Protein AF-A0A1B8DJF8-F1 (afdb_monomer_lite)

Foldseek 3Di:
DDPPPVPPPDCDLVNADPQLVVLLVQVLVLCLDVVVHFDWDDDPQQKTKGPHPCVCVSNVSNCVSVVNPDPPDDIDIDRPDLDDGDDDDPDDDDDDDDHDNDPPDDSPPPPPDD

Sequence (114 aa):
MSVTTSDKVHLQQRQLGEQAQRSLKAIQDWLSTEAPPVMFTPHAEDFHLCVDPQMYKTIKPLLEELDLVTNKGVSVVRIPGPKSAPFYSDKGPAYIIPIRVDEGTKPASILVRK

Structure (mmCIF, N/CA/C/O backbone):
data_AF-A0A1B8DJF8-F1
#
_entry.id   AF-A0A1B8DJF8-F1
#
loop_
_atom_site.group_PDB
_atom_site.id
_atom_site.type_symbol
_atom_site.label_atom_id
_atom_site.label_alt_id
_atom_site.label_comp_id
_atom_site.label_asym_id
_atom_site.label_entity_id
_atom_site.label_seq_id
_atom_site.pdbx_PDB_ins_code
_atom_site.Cartn_x
_atom_site.Cartn_y
_atom_site.Cartn_z
_atom_site.occupancy
_atom_site.B_iso_or_equiv
_atom_site.auth_seq_id
_atom_site.auth_comp_id
_atom_site.auth_asym_id
_atom_site.auth_atom_id
_atom_site.pdbx_PDB_model_num
ATOM 1 N N . MET A 1 1 ? -41.930 0.135 -5.297 1.00 32.31 1 MET A N 1
ATOM 2 C CA . MET A 1 1 ? -40.901 -0.739 -4.700 1.00 32.31 1 MET A CA 1
ATOM 3 C C . MET A 1 1 ? -39.597 0.035 -4.712 1.00 32.31 1 MET A C 1
ATOM 5 O O . MET A 1 1 ? -39.046 0.244 -5.784 1.00 32.31 1 MET A O 1
ATOM 9 N N . SER A 1 2 ? -39.193 0.579 -3.565 1.00 34.00 2 SER A N 1
ATOM 10 C CA . SER A 1 2 ? -37.972 1.379 -3.454 1.00 34.00 2 SER A CA 1
ATOM 11 C C . SER A 1 2 ? -36.776 0.441 -3.393 1.00 34.00 2 SER A C 1
ATOM 13 O O . SER A 1 2 ? -36.659 -0.354 -2.464 1.00 34.00 2 SER A O 1
ATOM 15 N N . VAL A 1 3 ? -35.922 0.508 -4.410 1.00 40.84 3 VAL A N 1
ATOM 16 C CA . VAL A 1 3 ? -34.611 -0.136 -4.394 1.00 40.84 3 VAL A CA 1
ATOM 17 C C . VAL A 1 3 ? -33.789 0.613 -3.355 1.00 40.84 3 VAL A C 1
ATOM 19 O O . VAL A 1 3 ? -33.396 1.754 -3.579 1.00 40.84 3 VAL A O 1
ATOM 22 N N . THR A 1 4 ? -33.564 0.002 -2.196 1.00 38.31 4 THR A N 1
ATOM 23 C CA . THR A 1 4 ? -32.523 0.442 -1.271 1.00 38.31 4 THR A CA 1
ATOM 24 C C . THR A 1 4 ? -31.183 0.126 -1.922 1.00 38.31 4 THR A C 1
ATOM 26 O O . THR A 1 4 ? -30.594 -0.936 -1.727 1.00 38.31 4 THR A O 1
ATOM 29 N N . THR A 1 5 ? -30.702 1.049 -2.753 1.00 41.38 5 THR A N 1
ATOM 30 C CA . THR A 1 5 ? -29.280 1.134 -3.058 1.00 41.38 5 THR A CA 1
ATOM 31 C C . THR A 1 5 ? -28.593 1.360 -1.722 1.00 41.38 5 THR A C 1
ATOM 33 O O . THR A 1 5 ? -28.720 2.427 -1.132 1.00 41.38 5 THR A O 1
ATOM 36 N N . SER A 1 6 ? -27.945 0.326 -1.186 1.00 39.50 6 SER A N 1
ATOM 37 C CA . SER A 1 6 ? -26.958 0.511 -0.131 1.00 39.50 6 SER A CA 1
ATOM 38 C C . SER A 1 6 ? -25.944 1.495 -0.700 1.00 39.50 6 SER A C 1
ATOM 40 O O . SER A 1 6 ? -25.160 1.133 -1.580 1.00 39.50 6 SER A O 1
ATOM 42 N N . ASP A 1 7 ? -26.063 2.758 -0.291 1.00 41.16 7 ASP A N 1
ATOM 43 C CA . ASP A 1 7 ? -25.089 3.799 -0.561 1.00 41.16 7 ASP A CA 1
ATOM 44 C C . ASP A 1 7 ? -23.764 3.246 -0.054 1.00 41.16 7 ASP A C 1
ATOM 46 O O . ASP A 1 7 ? -23.513 3.189 1.149 1.00 41.16 7 ASP A O 1
ATOM 50 N N . LYS A 1 8 ? -22.955 2.708 -0.971 1.00 44.75 8 LYS A N 1
ATOM 51 C CA . LYS A 1 8 ? -21.609 2.235 -0.674 1.00 44.75 8 LYS A CA 1
ATOM 52 C C . LYS A 1 8 ? -20.849 3.473 -0.231 1.00 44.75 8 LYS A C 1
ATOM 54 O O . LYS A 1 8 ? -20.405 4.257 -1.066 1.00 44.75 8 LYS A O 1
ATOM 59 N N . VAL A 1 9 ? -20.794 3.688 1.081 1.00 54.81 9 VAL A N 1
ATOM 60 C CA . VAL A 1 9 ? -20.135 4.837 1.693 1.00 54.81 9 VAL A CA 1
ATOM 61 C C . VAL A 1 9 ? -18.656 4.729 1.352 1.00 54.81 9 VAL A C 1
ATOM 63 O O . VAL A 1 9 ? -17.896 4.000 1.983 1.00 54.81 9 VAL A O 1
ATOM 66 N N . HIS A 1 10 ? -18.252 5.417 0.290 1.00 57.81 10 HIS A N 1
ATOM 67 C CA . HIS A 1 10 ? -16.852 5.646 0.004 1.00 57.81 10 HIS A CA 1
ATOM 68 C C . HIS A 1 10 ? -16.317 6.539 1.119 1.00 57.81 10 HIS A C 1
ATOM 70 O O . HIS A 1 10 ? -16.681 7.714 1.189 1.00 57.81 10 HIS A O 1
ATOM 76 N N . LEU A 1 11 ? -15.469 5.988 1.989 1.00 60.31 11 LEU A N 1
ATOM 77 C CA . LEU A 1 11 ? -14.743 6.787 2.968 1.00 60.31 11 LEU A CA 1
ATOM 78 C C . LEU A 1 11 ? -13.836 7.752 2.206 1.00 60.31 11 LEU A C 1
ATOM 80 O O . LEU A 1 11 ? -12.843 7.354 1.595 1.00 60.31 11 LEU A O 1
ATOM 84 N N . GLN A 1 12 ? -14.209 9.030 2.189 1.00 64.75 12 GLN A N 1
ATOM 85 C CA . GLN A 1 12 ? -13.358 10.056 1.604 1.00 64.75 12 GLN A CA 1
ATOM 86 C C . GLN A 1 12 ? -12.191 10.313 2.553 1.00 64.75 12 GLN A C 1
ATOM 88 O O . GLN A 1 12 ? -12.384 10.380 3.761 1.00 64.75 12 GLN A O 1
ATOM 93 N N . GLN A 1 13 ? -10.989 10.553 2.025 1.00 60.69 13 GLN A N 1
ATOM 94 C CA . GLN A 1 13 ? -9.801 10.819 2.851 1.00 60.69 13 GLN A CA 1
ATOM 95 C C . GLN A 1 13 ? -10.015 11.946 3.885 1.00 60.69 13 GLN A C 1
ATOM 97 O O . GLN A 1 13 ? -9.464 11.897 4.977 1.00 60.69 13 GLN A O 1
ATOM 102 N N . ARG A 1 14 ? -10.863 12.937 3.573 1.00 61.94 14 ARG A N 1
ATOM 103 C CA . ARG A 1 14 ? -11.224 14.050 4.473 1.00 61.94 14 ARG A CA 1
ATOM 104 C C . ARG A 1 14 ? -12.120 13.652 5.650 1.00 61.94 14 ARG A C 1
ATOM 106 O O . ARG A 1 14 ? -12.241 14.419 6.594 1.00 61.94 14 ARG A O 1
ATOM 113 N N . GLN A 1 15 ? -12.774 12.500 5.564 1.00 72.25 15 GLN A N 1
ATOM 114 C CA . GLN A 1 15 ? -13.632 11.939 6.609 1.00 72.25 15 GLN A CA 1
ATOM 115 C C . GLN A 1 15 ? -12.853 10.999 7.539 1.00 72.25 15 GLN A C 1
ATOM 117 O O . GLN A 1 15 ? -13.413 10.501 8.509 1.00 72.25 15 GLN A O 1
ATOM 122 N N . LEU A 1 16 ? -11.573 10.747 7.243 1.00 78.19 16 LEU A N 1
ATOM 123 C CA . LEU A 1 16 ? -10.694 9.949 8.085 1.00 78.19 16 LEU A CA 1
ATOM 124 C C . LEU A 1 16 ? -10.211 10.769 9.282 1.00 78.19 16 LEU A C 1
ATOM 126 O O . LEU A 1 16 ? -9.897 11.953 9.130 1.00 78.19 16 LEU A O 1
ATOM 130 N N . GLY A 1 17 ? -10.098 10.121 10.444 1.00 83.00 17 GLY A N 1
ATOM 131 C CA . GLY A 1 17 ? -9.475 10.708 11.629 1.00 83.00 17 GLY A CA 1
ATOM 132 C C . GLY A 1 17 ? -8.018 11.107 11.377 1.00 83.00 17 GLY A C 1
ATOM 133 O O . GLY A 1 17 ? -7.368 10.606 10.456 1.00 83.00 17 GLY A O 1
ATOM 134 N N . GLU A 1 18 ? -7.482 12.009 12.205 1.00 87.06 18 GLU A N 1
ATOM 135 C CA . GLU A 1 18 ? -6.102 12.504 12.056 1.00 87.06 18 GLU A CA 1
ATOM 136 C C . GLU A 1 18 ? -5.072 11.371 12.006 1.00 87.06 18 GLU A C 1
ATOM 138 O O . GLU A 1 18 ? -4.100 11.444 11.255 1.00 87.06 18 GLU A O 1
ATOM 143 N N . GLN A 1 19 ? -5.296 10.307 12.779 1.00 86.38 19 GLN A N 1
ATOM 144 C CA . GLN A 1 19 ? -4.400 9.162 12.832 1.00 86.38 19 GLN A CA 1
ATOM 145 C C . GLN A 1 19 ? -4.373 8.401 11.499 1.00 86.38 19 GLN A C 1
ATOM 147 O O . GLN A 1 19 ? -3.293 8.182 10.952 1.00 86.38 19 GLN A O 1
ATOM 152 N N . ALA A 1 20 ? -5.535 8.102 10.909 1.00 86.44 20 ALA A N 1
ATOM 153 C CA . ALA A 1 20 ? -5.625 7.485 9.583 1.00 86.44 20 ALA A CA 1
ATOM 154 C C . ALA A 1 20 ? -4.972 8.354 8.499 1.00 86.44 20 ALA A C 1
ATOM 156 O O . ALA A 1 20 ? -4.276 7.839 7.622 1.00 86.44 20 ALA A O 1
ATOM 157 N N . GLN A 1 21 ? -5.146 9.678 8.564 1.00 86.31 21 GLN A N 1
ATOM 158 C CA . GLN A 1 21 ? -4.494 10.598 7.628 1.00 86.31 21 GLN A CA 1
ATOM 159 C C . GLN A 1 21 ? -2.964 10.575 7.769 1.00 86.31 21 GLN A C 1
ATOM 161 O O . GLN A 1 21 ? -2.258 10.552 6.758 1.00 86.31 21 GLN A O 1
ATOM 166 N N . ARG A 1 22 ? -2.441 10.529 9.002 1.00 89.50 22 ARG A N 1
ATOM 167 C CA . ARG A 1 22 ? -1.000 10.379 9.268 1.00 89.50 22 ARG A CA 1
ATOM 168 C C . ARG A 1 22 ? -0.469 9.044 8.753 1.00 89.50 22 ARG A C 1
ATOM 170 O O . ARG A 1 22 ? 0.578 9.028 8.112 1.00 89.50 22 ARG A O 1
ATOM 177 N N . SER A 1 23 ? -1.193 7.947 8.971 1.00 90.69 23 SER A N 1
ATOM 178 C CA . SER A 1 23 ? -0.814 6.627 8.458 1.00 90.69 23 SER A CA 1
ATOM 179 C C . SER A 1 23 ? -0.817 6.580 6.929 1.00 90.69 23 SER A C 1
ATOM 181 O O . SER A 1 23 ? 0.123 6.050 6.345 1.00 90.69 23 SER A O 1
ATOM 183 N N . LEU A 1 24 ? -1.806 7.191 6.265 1.00 88.50 24 LEU A N 1
ATOM 184 C CA . LEU A 1 24 ? -1.820 7.318 4.803 1.00 88.50 24 LEU A CA 1
ATOM 185 C C . LEU A 1 24 ? -0.603 8.080 4.279 1.00 88.50 24 LEU A C 1
ATOM 187 O O . LEU A 1 24 ? 0.017 7.637 3.315 1.00 88.50 24 LEU A O 1
ATOM 191 N N . LYS A 1 25 ? -0.242 9.193 4.926 1.00 87.62 25 LYS A N 1
ATOM 192 C CA . LYS A 1 25 ? 0.951 9.961 4.561 1.00 87.62 25 LYS A CA 1
ATOM 193 C C . LYS A 1 25 ? 2.230 9.139 4.741 1.00 87.62 25 LYS A C 1
ATOM 195 O O . LYS A 1 25 ? 3.047 9.105 3.835 1.00 87.62 25 LYS A O 1
ATOM 200 N N . ALA A 1 26 ? 2.366 8.414 5.851 1.00 90.31 26 ALA A N 1
ATOM 201 C CA . ALA A 1 26 ? 3.523 7.547 6.078 1.00 90.31 26 ALA A CA 1
ATOM 202 C C . ALA A 1 26 ? 3.649 6.437 5.016 1.00 90.31 26 ALA A C 1
ATOM 204 O O . ALA A 1 26 ? 4.754 6.129 4.575 1.00 90.31 26 ALA A O 1
ATOM 205 N N . ILE A 1 27 ? 2.526 5.857 4.573 1.00 91.25 27 ILE A N 1
ATOM 206 C CA . ILE A 1 27 ? 2.519 4.879 3.476 1.00 91.25 27 ILE A CA 1
ATOM 207 C C . ILE A 1 27 ? 2.926 5.549 2.158 1.00 91.25 27 ILE A C 1
ATOM 209 O O . ILE A 1 27 ? 3.707 4.970 1.410 1.00 91.25 27 ILE A O 1
ATOM 213 N N . GLN A 1 28 ? 2.426 6.755 1.875 1.00 89.00 28 GLN A N 1
ATOM 214 C CA . GLN A 1 28 ? 2.807 7.519 0.687 1.00 89.00 28 GLN A CA 1
ATOM 215 C C . GLN A 1 28 ? 4.313 7.820 0.672 1.00 89.00 28 GLN A C 1
ATOM 217 O O . GLN A 1 28 ? 4.978 7.484 -0.302 1.00 89.00 28 GLN A O 1
ATOM 222 N N . ASP A 1 29 ? 4.854 8.361 1.765 1.00 89.62 29 ASP A N 1
ATOM 223 C CA . ASP A 1 29 ? 6.277 8.688 1.904 1.00 89.62 29 ASP A CA 1
ATOM 224 C C . ASP A 1 29 ? 7.160 7.434 1.736 1.00 89.62 29 ASP A C 1
ATOM 226 O O . ASP A 1 29 ? 8.189 7.463 1.059 1.00 89.62 29 ASP A O 1
ATOM 230 N N . TRP A 1 30 ? 6.730 6.299 2.299 1.00 90.88 30 TRP A N 1
ATOM 231 C CA . TRP A 1 30 ? 7.404 5.014 2.108 1.00 90.88 30 TRP A CA 1
ATOM 232 C C . TRP A 1 30 ? 7.393 4.573 0.639 1.00 90.88 30 TRP A C 1
ATOM 234 O O . TRP A 1 30 ? 8.445 4.243 0.099 1.00 90.88 30 TRP A O 1
ATOM 244 N N . LEU A 1 31 ? 6.241 4.625 -0.037 1.00 88.81 31 LEU A N 1
ATOM 245 C CA . LEU A 1 31 ? 6.119 4.269 -1.457 1.00 88.81 31 LEU A CA 1
ATOM 246 C C . LEU A 1 31 ? 6.943 5.179 -2.385 1.00 88.81 31 LEU A C 1
ATOM 248 O O . LEU A 1 31 ? 7.335 4.731 -3.463 1.00 88.81 31 LEU A O 1
ATOM 252 N N . SER A 1 32 ? 7.215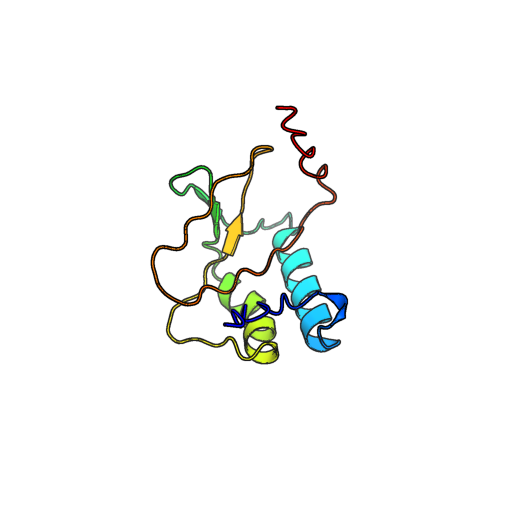 6.418 -1.966 1.00 86.00 32 SER A N 1
ATOM 253 C CA . SER A 1 32 ? 8.057 7.394 -2.674 1.00 86.00 32 SER A CA 1
ATOM 254 C C . SER A 1 32 ? 9.553 7.286 -2.341 1.00 86.00 32 SER A C 1
ATOM 256 O O . SER A 1 32 ? 10.344 8.074 -2.853 1.00 86.00 32 SER A O 1
ATOM 258 N N . THR A 1 33 ? 9.980 6.357 -1.477 1.00 84.50 33 THR A N 1
ATOM 259 C CA . THR A 1 33 ? 11.396 6.245 -1.087 1.00 84.50 33 THR A CA 1
ATOM 260 C C . THR A 1 33 ? 12.258 5.769 -2.261 1.00 84.50 33 THR A C 1
ATOM 262 O O . THR A 1 33 ? 11.975 4.738 -2.870 1.00 84.50 33 THR A O 1
ATOM 265 N N . GLU A 1 34 ? 13.339 6.496 -2.556 1.00 78.69 34 GLU A N 1
ATOM 266 C CA . GLU A 1 34 ? 14.239 6.195 -3.682 1.00 78.69 34 GLU A CA 1
ATOM 267 C C . GLU A 1 34 ? 15.432 5.297 -3.302 1.00 78.69 34 GLU A C 1
ATOM 269 O O . GLU A 1 34 ? 15.990 4.622 -4.167 1.00 78.69 34 GLU A O 1
ATOM 274 N N . ALA A 1 35 ? 15.834 5.258 -2.022 1.00 77.12 35 ALA A N 1
ATOM 275 C CA . ALA A 1 35 ? 17.027 4.532 -1.579 1.00 77.12 35 ALA A CA 1
ATOM 276 C C . ALA A 1 35 ? 16.915 3.981 -0.133 1.00 77.12 35 ALA A C 1
ATOM 278 O O . ALA A 1 35 ? 16.979 4.762 0.818 1.00 77.12 35 ALA A O 1
ATOM 279 N N . PRO A 1 36 ? 16.827 2.647 0.061 1.00 80.88 36 PRO A N 1
ATOM 280 C CA . PRO A 1 36 ? 16.537 1.650 -0.968 1.00 80.88 36 PRO A CA 1
ATOM 281 C C . PRO A 1 36 ? 15.094 1.812 -1.481 1.00 80.88 36 PRO A C 1
ATOM 283 O O . PRO A 1 36 ? 14.204 2.133 -0.692 1.00 80.88 36 PRO A O 1
ATOM 286 N N . PRO A 1 37 ? 14.844 1.593 -2.780 1.00 83.69 37 PRO A N 1
ATOM 287 C CA . PRO A 1 37 ? 13.495 1.669 -3.315 1.00 83.69 37 PRO A CA 1
ATOM 288 C C . PRO A 1 37 ? 12.631 0.534 -2.767 1.00 83.69 37 PRO A C 1
ATOM 290 O O . PRO A 1 37 ? 13.113 -0.581 -2.548 1.00 83.69 37 PRO A O 1
ATOM 293 N N . VAL A 1 38 ? 11.336 0.805 -2.606 1.00 87.75 38 VAL A N 1
ATOM 294 C CA . VAL A 1 38 ? 10.360 -0.227 -2.236 1.00 87.75 38 VAL A CA 1
ATOM 295 C C . VAL A 1 38 ? 10.355 -1.328 -3.291 1.00 87.75 38 VAL A C 1
ATOM 297 O O . VAL A 1 38 ? 10.268 -1.064 -4.494 1.00 87.75 38 VAL A O 1
ATOM 300 N N . MET A 1 39 ? 10.433 -2.576 -2.837 1.00 90.62 39 MET A N 1
ATOM 301 C CA . MET A 1 39 ? 10.535 -3.720 -3.737 1.00 90.62 39 MET A CA 1
ATOM 302 C C . MET A 1 39 ? 9.178 -4.123 -4.318 1.00 90.62 39 MET A C 1
ATOM 304 O O . MET A 1 39 ? 8.222 -4.431 -3.598 1.00 90.62 39 MET A O 1
ATOM 308 N N . PHE A 1 40 ? 9.126 -4.188 -5.646 1.00 90.00 40 PHE A N 1
ATOM 309 C CA . PHE A 1 40 ? 7.971 -4.634 -6.415 1.00 90.00 40 PHE A CA 1
ATOM 310 C C . PHE A 1 40 ? 8.377 -5.720 -7.411 1.00 90.00 40 PHE A C 1
ATOM 312 O O . PHE A 1 40 ? 9.453 -5.659 -8.001 1.00 90.00 40 PHE A O 1
ATOM 319 N N . THR A 1 41 ? 7.493 -6.690 -7.631 1.00 89.94 41 THR A N 1
ATOM 320 C CA . THR A 1 41 ? 7.655 -7.730 -8.656 1.00 89.94 41 THR A CA 1
ATOM 321 C C . THR A 1 41 ? 6.556 -7.608 -9.706 1.00 89.94 41 THR A C 1
ATOM 323 O O . THR A 1 41 ? 5.410 -7.325 -9.345 1.00 89.94 41 THR A O 1
ATOM 326 N N . PRO A 1 42 ? 6.866 -7.798 -10.999 1.00 86.19 42 PRO A N 1
ATOM 327 C CA . PRO A 1 42 ? 5.840 -7.860 -12.029 1.00 86.19 42 PRO A CA 1
ATOM 328 C C . PRO A 1 42 ? 4.840 -8.987 -11.750 1.00 86.19 42 PRO A C 1
ATOM 330 O O . PRO A 1 42 ? 5.234 -10.109 -11.434 1.00 86.19 42 PRO A O 1
ATOM 333 N N . HIS A 1 43 ? 3.555 -8.687 -11.893 1.00 80.44 43 HIS A N 1
ATOM 334 C CA . HIS A 1 43 ? 2.455 -9.641 -11.840 1.00 80.44 43 HIS A CA 1
ATOM 335 C C . HIS A 1 43 ? 1.699 -9.603 -13.179 1.00 80.44 43 HIS A C 1
ATOM 337 O O . HIS A 1 43 ? 1.812 -8.643 -13.943 1.00 80.44 43 HIS A O 1
ATOM 343 N N . ALA A 1 44 ? 0.941 -10.659 -13.490 1.00 67.31 44 ALA A N 1
ATOM 344 C CA . ALA A 1 44 ? 0.034 -10.669 -14.637 1.00 67.31 44 ALA A CA 1
ATOM 345 C C . ALA A 1 44 ? -0.899 -9.437 -14.629 1.00 67.31 44 ALA A C 1
ATOM 347 O O . ALA A 1 44 ? -1.267 -8.966 -13.553 1.00 67.31 44 ALA A O 1
ATOM 348 N N . GLU A 1 45 ? -1.282 -8.966 -15.823 1.00 63.94 45 GLU A N 1
ATOM 349 C CA . GLU A 1 45 ? -2.209 -7.838 -16.065 1.00 63.94 45 GLU A CA 1
ATOM 350 C C . GLU A 1 45 ? -1.654 -6.421 -15.807 1.00 63.94 45 GLU A C 1
ATOM 352 O O . GLU A 1 45 ? -2.383 -5.527 -15.392 1.00 63.94 45 GLU A O 1
ATOM 357 N N . ASP A 1 46 ? -0.370 -6.182 -16.098 1.00 72.31 46 ASP A N 1
ATOM 358 C CA . ASP A 1 46 ? 0.276 -4.856 -15.994 1.00 72.31 46 ASP A CA 1
ATOM 359 C C . ASP A 1 46 ? 0.325 -4.280 -14.563 1.00 72.31 46 ASP A C 1
ATOM 361 O O . ASP A 1 46 ? 0.532 -3.081 -14.365 1.00 72.31 46 ASP A O 1
ATOM 365 N N . PHE A 1 47 ? 0.175 -5.131 -13.548 1.00 79.69 47 PHE A N 1
ATOM 366 C CA . PHE A 1 47 ? 0.308 -4.771 -12.140 1.00 79.69 47 PHE A CA 1
ATOM 367 C C . PHE A 1 47 ? 1.671 -5.179 -11.591 1.00 79.69 47 PHE A C 1
ATOM 369 O O . PHE A 1 47 ? 2.226 -6.210 -11.963 1.00 79.69 47 PHE A O 1
ATOM 376 N N . HIS A 1 48 ? 2.199 -4.414 -10.638 1.00 86.38 48 HIS A N 1
ATOM 377 C CA . HIS A 1 48 ? 3.346 -4.834 -9.842 1.00 86.38 48 HIS A CA 1
ATOM 378 C C . HIS A 1 48 ? 2.927 -5.078 -8.390 1.00 86.38 48 HIS A C 1
ATOM 380 O O . HIS A 1 48 ? 2.333 -4.205 -7.755 1.00 86.38 48 HIS A O 1
ATOM 386 N N . LEU A 1 49 ? 3.264 -6.245 -7.843 1.00 89.56 49 LEU A N 1
ATOM 387 C CA . LEU A 1 49 ? 2.971 -6.615 -6.461 1.00 89.56 49 LEU A CA 1
ATOM 388 C C . LEU A 1 49 ? 4.127 -6.199 -5.548 1.00 89.56 49 LEU A C 1
ATOM 390 O O . LEU A 1 49 ? 5.288 -6.501 -5.834 1.00 89.56 49 LEU A O 1
ATOM 394 N N . CYS A 1 50 ? 3.817 -5.523 -4.443 1.00 91.00 50 CYS A N 1
ATOM 395 C CA . CYS A 1 50 ? 4.809 -5.216 -3.420 1.00 91.00 50 CYS A CA 1
ATOM 396 C C . CYS A 1 50 ? 5.258 -6.506 -2.722 1.00 91.00 50 CYS A C 1
ATOM 398 O O . CYS A 1 50 ? 4.433 -7.256 -2.202 1.00 91.00 50 CYS A O 1
ATOM 400 N N . VAL A 1 51 ? 6.568 -6.743 -2.701 1.00 93.44 51 VAL A N 1
ATOM 401 C CA . VAL A 1 51 ? 7.205 -7.882 -2.013 1.00 93.44 51 VAL A CA 1
ATOM 402 C C . VAL A 1 51 ? 8.141 -7.415 -0.900 1.00 93.44 51 VAL A C 1
ATOM 404 O O . VAL A 1 51 ? 8.954 -8.181 -0.387 1.00 93.44 51 VAL A O 1
ATOM 407 N N . ASP A 1 52 ? 8.053 -6.135 -0.547 1.00 92.38 52 ASP A N 1
ATOM 408 C CA . ASP A 1 52 ? 8.912 -5.525 0.449 1.00 92.38 52 ASP A CA 1
ATOM 409 C C . ASP A 1 52 ? 8.627 -6.103 1.851 1.00 92.38 52 ASP A C 1
ATOM 411 O O . ASP A 1 52 ? 7.475 -6.079 2.299 1.00 92.38 52 ASP A O 1
ATOM 415 N N . PRO A 1 53 ? 9.643 -6.590 2.589 1.00 91.19 53 PRO A N 1
ATOM 416 C CA . PRO A 1 53 ? 9.463 -7.132 3.934 1.00 91.19 53 PRO A CA 1
ATOM 417 C C . PRO A 1 53 ? 8.850 -6.138 4.929 1.00 91.19 53 PRO A C 1
ATOM 419 O O . PRO A 1 53 ? 8.238 -6.554 5.913 1.00 91.19 53 PRO A O 1
ATOM 422 N N . GLN A 1 54 ? 9.009 -4.828 4.703 1.00 91.12 54 GLN A N 1
ATOM 423 C CA . GLN A 1 54 ? 8.411 -3.797 5.549 1.00 91.12 54 GLN A CA 1
ATOM 424 C C . GLN A 1 54 ? 6.938 -3.528 5.213 1.00 91.12 54 GLN A C 1
ATOM 426 O O . GLN A 1 54 ? 6.267 -2.898 6.027 1.00 91.12 54 GLN A O 1
ATOM 431 N N . MET A 1 55 ? 6.401 -4.040 4.094 1.00 92.50 55 MET A N 1
ATOM 432 C CA . MET A 1 55 ? 5.048 -3.728 3.609 1.00 92.50 55 MET A CA 1
ATOM 433 C C . MET A 1 55 ? 3.994 -3.852 4.710 1.00 92.50 55 MET A C 1
ATOM 435 O O . MET A 1 55 ? 3.280 -2.892 4.995 1.00 92.50 55 MET A O 1
ATOM 439 N N . TYR A 1 56 ? 3.912 -5.015 5.364 1.00 90.94 56 TYR A N 1
ATOM 440 C CA . TYR A 1 56 ? 2.886 -5.242 6.380 1.00 90.94 56 TYR A CA 1
ATOM 441 C C . TYR A 1 56 ? 3.067 -4.325 7.596 1.00 90.94 56 TYR A C 1
ATOM 443 O O . TYR A 1 56 ? 2.097 -3.765 8.097 1.00 90.94 56 TYR A O 1
ATOM 451 N N . LYS A 1 57 ? 4.310 -4.117 8.044 1.00 91.69 57 LYS A N 1
ATOM 452 C CA . LYS A 1 57 ? 4.618 -3.224 9.168 1.00 91.69 57 LYS A CA 1
ATOM 453 C C . LYS A 1 57 ? 4.212 -1.779 8.866 1.00 91.69 57 LYS A C 1
ATOM 455 O O . LYS A 1 57 ? 3.703 -1.107 9.757 1.00 91.69 57 LYS A O 1
ATOM 460 N N . THR A 1 58 ? 4.409 -1.326 7.630 1.00 91.88 58 THR A N 1
ATOM 461 C CA . THR A 1 58 ? 4.078 0.037 7.202 1.00 91.88 58 THR A CA 1
ATOM 462 C C . THR A 1 58 ? 2.570 0.260 7.084 1.00 91.88 58 THR A C 1
ATOM 464 O O . THR A 1 58 ? 2.078 1.301 7.510 1.00 91.88 58 THR A O 1
ATOM 467 N N . ILE A 1 59 ? 1.812 -0.704 6.548 1.00 91.50 59 ILE A N 1
ATOM 468 C CA . ILE A 1 59 ? 0.362 -0.537 6.325 1.00 91.50 59 ILE A CA 1
ATOM 469 C C . ILE A 1 59 ? -0.494 -0.877 7.550 1.00 91.50 59 ILE A C 1
ATOM 471 O O . ILE A 1 59 ? -1.606 -0.367 7.676 1.00 91.50 59 ILE A O 1
ATOM 475 N N . LYS A 1 60 ? 0.006 -1.723 8.461 1.00 91.00 60 LYS A N 1
ATOM 476 C CA . LYS A 1 60 ? -0.738 -2.209 9.632 1.00 91.00 60 LYS A CA 1
ATOM 477 C C . LYS A 1 60 ? -1.392 -1.095 10.470 1.00 91.00 60 LYS A C 1
ATOM 479 O O . LYS A 1 60 ? -2.569 -1.261 10.775 1.00 91.00 60 LYS A O 1
ATOM 484 N N . PRO A 1 61 ? -0.729 0.037 10.784 1.00 90.81 61 PRO A N 1
ATOM 485 C CA . PRO A 1 61 ? -1.360 1.109 11.557 1.00 90.81 61 PRO A CA 1
ATOM 486 C C . PRO A 1 61 ? -2.625 1.676 10.901 1.00 90.81 61 PRO A C 1
ATOM 488 O O . PRO A 1 61 ? -3.587 1.994 11.591 1.00 90.81 61 PRO A O 1
ATOM 491 N N . LEU A 1 62 ? -2.652 1.769 9.564 1.00 89.69 62 LEU A N 1
ATOM 492 C CA . LEU A 1 62 ? -3.847 2.208 8.842 1.00 89.69 62 LEU A CA 1
ATOM 493 C C . LEU A 1 62 ? -4.960 1.158 8.918 1.00 89.69 62 LEU A C 1
ATOM 495 O O . LEU A 1 62 ? -6.126 1.509 9.045 1.00 89.69 62 LEU A O 1
ATOM 499 N N . LEU A 1 63 ? -4.611 -0.127 8.835 1.00 88.62 63 LEU A N 1
ATOM 500 C CA . LEU A 1 63 ? -5.589 -1.211 8.937 1.00 88.62 63 LEU A CA 1
ATOM 501 C C . LEU A 1 63 ? -6.228 -1.271 10.325 1.00 88.62 63 LEU A C 1
ATOM 503 O O . LEU A 1 63 ? -7.423 -1.513 10.415 1.00 88.62 63 LEU A O 1
ATOM 507 N N . GLU A 1 64 ? -5.449 -1.048 11.384 1.00 89.00 64 GLU A N 1
ATOM 508 C CA . GLU A 1 64 ? -5.949 -0.977 12.763 1.00 89.00 64 GLU A CA 1
ATOM 509 C C . GLU A 1 64 ? -6.920 0.192 12.942 1.00 89.00 64 GLU A C 1
ATOM 511 O O . GLU A 1 64 ? -8.018 0.001 13.454 1.00 89.00 64 GLU A O 1
ATOM 516 N N . GLU A 1 65 ? -6.559 1.377 12.448 1.00 86.50 65 GLU A N 1
ATOM 517 C CA . GLU A 1 65 ? -7.401 2.575 12.545 1.00 86.50 65 GLU A CA 1
ATOM 518 C C . GLU A 1 65 ? -8.717 2.453 11.760 1.00 86.50 65 GLU A C 1
ATOM 520 O O . GLU A 1 65 ? -9.742 2.996 12.163 1.00 86.50 65 GLU A O 1
ATOM 525 N N . LEU A 1 66 ? -8.702 1.742 10.630 1.00 84.06 66 LEU A N 1
ATOM 526 C CA . LEU A 1 66 ? -9.890 1.528 9.801 1.00 84.06 66 LEU A CA 1
ATOM 527 C C . LEU A 1 66 ? -10.711 0.295 10.212 1.00 84.06 66 LEU A C 1
ATOM 529 O O . LEU A 1 66 ? -11.695 -0.007 9.539 1.00 84.06 66 LEU A O 1
ATOM 533 N N . ASP A 1 67 ? -10.307 -0.424 11.263 1.00 84.50 67 ASP A N 1
ATOM 534 C CA . ASP A 1 67 ? -10.882 -1.718 11.662 1.00 84.50 67 ASP A CA 1
ATOM 535 C C . ASP A 1 67 ? -10.908 -2.742 10.500 1.00 84.50 67 ASP A C 1
ATOM 537 O O . ASP A 1 67 ? -11.847 -3.507 10.286 1.00 84.50 67 ASP A O 1
ATOM 541 N N . LEU A 1 68 ? -9.838 -2.729 9.695 1.00 81.94 68 LEU A N 1
ATOM 542 C CA . LEU A 1 68 ? -9.616 -3.588 8.526 1.00 81.94 68 LEU A CA 1
ATOM 543 C C . LEU A 1 68 ? -8.525 -4.637 8.768 1.00 81.94 68 LEU A C 1
ATOM 545 O O . LEU A 1 68 ? -8.012 -5.234 7.818 1.00 81.94 68 LEU A O 1
ATOM 549 N N . VAL A 1 69 ? -8.131 -4.877 10.019 1.00 78.12 69 VAL A N 1
ATOM 550 C CA . VAL A 1 69 ? -7.217 -5.978 10.343 1.00 78.12 69 VAL A CA 1
ATOM 551 C C . VAL A 1 69 ? -7.952 -7.289 10.086 1.00 78.12 69 VAL A C 1
ATOM 553 O O . VAL A 1 69 ? -8.792 -7.718 10.871 1.00 78.12 69 VAL A O 1
ATOM 556 N N . THR A 1 70 ? -7.661 -7.924 8.951 1.00 67.62 70 THR A N 1
ATOM 557 C CA . THR A 1 70 ? -8.347 -9.153 8.540 1.00 67.62 70 THR A CA 1
ATOM 558 C C . THR A 1 70 ? -7.421 -10.364 8.553 1.00 67.62 70 THR A C 1
ATOM 560 O O . THR A 1 70 ? -6.229 -10.271 8.267 1.00 67.62 70 THR A O 1
ATOM 563 N N . ASN A 1 71 ? -8.010 -11.544 8.754 1.00 64.88 71 ASN A N 1
ATOM 564 C CA . ASN A 1 71 ? -7.343 -12.831 8.529 1.00 64.88 71 ASN A CA 1
ATOM 565 C C . ASN A 1 71 ? -7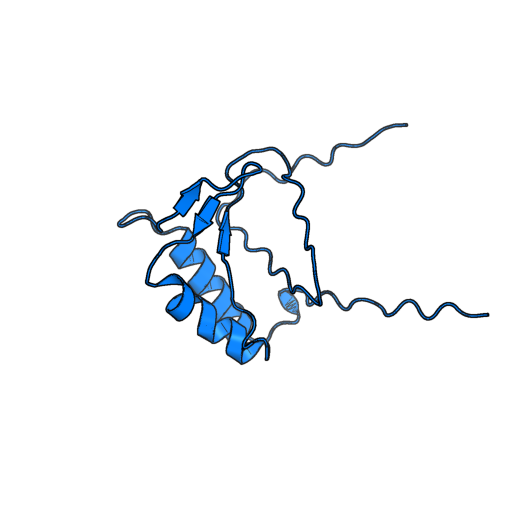.175 -13.173 7.031 1.00 64.88 71 ASN A C 1
ATOM 567 O O . ASN A 1 71 ? -6.683 -14.251 6.707 1.00 64.88 71 ASN A O 1
ATOM 571 N N . LYS A 1 72 ? -7.640 -12.316 6.106 1.00 65.69 72 LYS A N 1
ATOM 572 C CA . LYS A 1 72 ? -7.771 -12.625 4.669 1.00 65.69 72 LYS A CA 1
ATOM 573 C C . LYS A 1 72 ? -6.623 -12.110 3.797 1.00 65.69 72 LYS A C 1
ATOM 575 O O . LYS A 1 72 ? -6.688 -12.240 2.579 1.00 65.69 72 LYS A O 1
ATOM 580 N N . GLY A 1 73 ? -5.551 -11.623 4.415 1.00 78.00 73 GLY A N 1
ATOM 581 C CA . GLY A 1 73 ? -4.361 -11.150 3.714 1.00 78.00 73 GLY A CA 1
ATOM 582 C C . GLY A 1 73 ? -4.521 -9.733 3.170 1.00 78.00 73 GLY A C 1
ATOM 583 O O . GLY A 1 73 ? -5.627 -9.224 2.996 1.00 78.00 73 GLY A O 1
ATOM 584 N N . VAL A 1 74 ? -3.387 -9.074 2.951 1.00 86.31 74 VAL A N 1
ATOM 585 C CA . VAL A 1 74 ? -3.315 -7.698 2.455 1.00 86.31 74 VAL A CA 1
ATOM 586 C C . VAL A 1 74 ? -2.243 -7.633 1.381 1.00 86.31 74 VAL A C 1
ATOM 588 O O . VAL A 1 74 ? -1.191 -8.259 1.510 1.00 86.31 74 VAL A O 1
ATOM 591 N N . SER A 1 75 ? -2.509 -6.876 0.322 1.00 87.50 75 SER A N 1
ATOM 592 C CA . SER A 1 75 ? -1.590 -6.706 -0.799 1.00 87.50 75 SER A CA 1
ATOM 593 C C . SER A 1 75 ? -1.513 -5.240 -1.197 1.00 87.50 75 SER A C 1
ATOM 595 O O . SER A 1 75 ? -2.527 -4.546 -1.234 1.00 87.50 75 SER A O 1
ATOM 597 N N . VAL A 1 76 ? -0.304 -4.781 -1.513 1.00 89.12 76 VAL A N 1
ATOM 598 C CA . VAL A 1 76 ? -0.065 -3.464 -2.107 1.00 89.12 76 VAL A CA 1
ATOM 599 C C . VAL A 1 76 ? 0.284 -3.673 -3.572 1.00 89.12 76 VAL A C 1
ATOM 601 O O . VAL A 1 76 ? 1.208 -4.419 -3.898 1.00 89.12 76 VAL A O 1
ATOM 604 N N . VAL A 1 77 ? -0.466 -3.016 -4.451 1.00 87.62 77 VAL A N 1
ATOM 605 C CA . VAL A 1 77 ? -0.322 -3.141 -5.902 1.00 87.62 77 VAL A CA 1
ATOM 606 C C . VAL A 1 77 ? 0.023 -1.777 -6.488 1.00 87.62 77 VAL A C 1
ATOM 608 O O . VAL A 1 77 ? -0.623 -0.779 -6.174 1.00 87.62 77 VAL A O 1
ATOM 611 N N . ARG A 1 78 ? 1.040 -1.736 -7.351 1.00 85.81 78 ARG A N 1
ATOM 612 C CA . ARG A 1 78 ? 1.425 -0.557 -8.131 1.00 85.81 78 ARG A CA 1
ATOM 613 C C . ARG A 1 78 ? 0.981 -0.736 -9.579 1.00 85.81 78 ARG A C 1
ATOM 615 O O . ARG A 1 78 ? 1.207 -1.787 -10.170 1.00 85.81 78 ARG A O 1
ATOM 622 N N . ILE A 1 79 ? 0.398 0.316 -10.148 1.00 81.25 79 ILE A N 1
ATOM 623 C CA . ILE A 1 79 ? 0.063 0.409 -11.573 1.00 81.25 79 ILE A CA 1
ATOM 624 C C . ILE A 1 79 ? 1.125 1.316 -12.219 1.00 81.25 79 ILE A C 1
ATOM 626 O O . ILE A 1 79 ? 1.090 2.525 -11.993 1.00 81.25 79 ILE A O 1
ATOM 630 N N . PRO A 1 80 ? 2.118 0.766 -12.939 1.00 68.94 80 PRO A N 1
ATOM 631 C CA . PRO A 1 80 ? 3.254 1.518 -13.481 1.00 68.94 80 PRO A CA 1
ATOM 632 C C . PRO A 1 80 ? 2.936 2.290 -14.776 1.00 68.94 80 PRO A C 1
ATOM 634 O O . PRO A 1 80 ? 3.725 3.139 -15.181 1.00 68.94 80 PRO A O 1
ATOM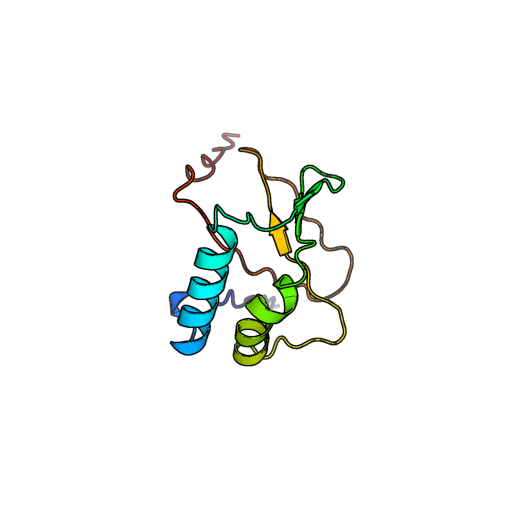 637 N N . GLY A 1 81 ? 1.825 1.987 -15.456 1.00 64.75 81 GLY A N 1
ATOM 638 C CA . GLY A 1 81 ? 1.513 2.530 -16.781 1.00 64.75 81 GLY A CA 1
ATOM 639 C C . GLY A 1 81 ? 0.571 3.748 -16.783 1.00 64.75 81 GLY A C 1
ATOM 640 O O . GLY A 1 81 ? -0.173 3.963 -15.831 1.00 64.75 81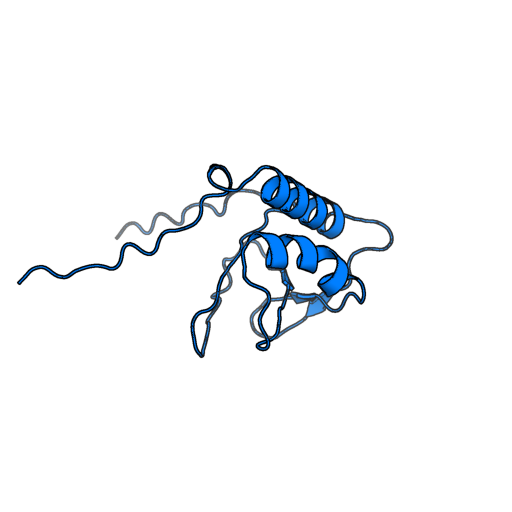 GLY A O 1
ATOM 641 N N . PRO A 1 82 ? 0.513 4.510 -17.897 1.00 59.69 82 PRO A N 1
ATOM 642 C CA . PRO A 1 82 ? -0.473 5.582 -18.106 1.00 59.69 82 PRO A CA 1
ATOM 643 C C . PRO A 1 82 ? -1.893 5.049 -18.364 1.00 59.69 82 PRO A C 1
ATOM 645 O O . PRO A 1 82 ? -2.856 5.815 -18.414 1.00 59.69 82 PRO A O 1
ATOM 648 N N . LYS A 1 83 ? -2.021 3.740 -18.597 1.00 59.34 83 LYS A N 1
ATOM 649 C CA . LYS A 1 83 ? -3.284 3.067 -18.883 1.00 59.34 83 LYS A CA 1
ATOM 650 C C . LYS A 1 83 ? -3.908 2.596 -17.580 1.00 59.34 83 LYS A C 1
ATOM 652 O O . LYS A 1 83 ? -3.231 2.034 -16.725 1.00 59.34 83 LYS A O 1
ATOM 657 N N . SER A 1 84 ? -5.215 2.791 -17.454 1.00 61.00 84 SER A N 1
ATOM 658 C CA . SER A 1 84 ? -5.992 2.115 -16.422 1.00 61.00 84 SER A CA 1
ATOM 659 C C . SER A 1 84 ? -5.874 0.607 -16.634 1.00 61.00 84 SER A C 1
ATOM 661 O O . SER A 1 84 ? -6.231 0.114 -17.701 1.00 61.00 84 SER A O 1
ATOM 663 N N . ALA A 1 85 ? -5.369 -0.108 -15.635 1.00 60.59 85 ALA A N 1
ATOM 664 C CA . ALA A 1 85 ? -5.402 -1.560 -15.617 1.00 60.59 85 ALA A CA 1
ATOM 665 C C . ALA A 1 85 ? -6.709 -2.003 -14.936 1.00 60.59 85 ALA A C 1
ATOM 667 O O . ALA A 1 85 ? -7.071 -1.443 -13.891 1.00 60.59 85 ALA A O 1
ATOM 668 N N . PRO A 1 86 ? -7.473 -2.932 -15.531 1.00 61.62 86 PRO A N 1
ATOM 669 C CA . PRO A 1 86 ? -8.705 -3.400 -14.926 1.00 61.62 86 PRO A CA 1
ATOM 670 C C . PRO A 1 86 ? -8.370 -4.237 -13.687 1.00 61.62 86 PRO A C 1
ATOM 672 O O . PRO A 1 86 ? -7.727 -5.272 -13.784 1.00 61.62 86 PRO A O 1
ATOM 675 N N . PHE A 1 87 ? -8.773 -3.766 -12.507 1.00 61.53 87 PHE A N 1
ATOM 676 C CA . PHE A 1 87 ? -8.578 -4.497 -11.257 1.00 61.53 87 PHE A CA 1
ATOM 677 C C . PHE A 1 87 ? -9.849 -5.283 -10.937 1.00 61.53 87 PHE A C 1
ATOM 679 O O . PHE A 1 87 ? -10.860 -4.703 -10.528 1.00 61.53 87 PHE A O 1
ATOM 686 N N . TYR A 1 88 ? -9.810 -6.596 -11.156 1.00 61.88 88 TYR A N 1
ATOM 687 C CA . TYR A 1 88 ? -10.915 -7.493 -10.835 1.00 61.88 88 TYR A CA 1
ATOM 688 C C . TYR A 1 88 ? -10.723 -8.081 -9.435 1.00 61.88 88 TYR A C 1
ATOM 690 O O . TYR A 1 88 ? -9.659 -8.586 -9.091 1.00 61.88 88 TYR A O 1
ATOM 698 N N . SER A 1 89 ? -11.764 -8.007 -8.604 1.00 57.53 89 SER A N 1
ATOM 699 C CA . SER A 1 89 ? -11.802 -8.715 -7.325 1.00 57.53 89 SER A CA 1
ATOM 700 C C . SER A 1 89 ? -12.706 -9.932 -7.468 1.00 57.53 89 SER A C 1
ATOM 702 O O . SER A 1 89 ? -13.924 -9.782 -7.587 1.00 57.53 89 SER A O 1
ATOM 704 N N . ASP A 1 90 ? -12.130 -11.129 -7.434 1.00 51.94 90 ASP A N 1
ATOM 705 C CA . ASP A 1 90 ? -12.882 -12.342 -7.761 1.00 51.94 90 ASP A CA 1
ATOM 706 C C . ASP A 1 90 ? -13.836 -12.793 -6.647 1.00 51.94 90 ASP A C 1
ATOM 708 O O . ASP A 1 90 ? -14.815 -13.486 -6.929 1.00 51.94 90 ASP A O 1
ATOM 712 N N . LYS A 1 91 ? -13.575 -12.453 -5.370 1.00 52.16 91 LYS A N 1
ATOM 713 C CA . LYS A 1 91 ? -14.345 -12.984 -4.225 1.00 52.16 91 LYS A CA 1
ATOM 714 C C . LYS A 1 91 ? -14.365 -12.056 -3.000 1.00 52.16 91 LYS A C 1
ATOM 716 O O . LYS A 1 91 ? -13.323 -11.734 -2.441 1.00 52.16 91 LYS A O 1
ATOM 721 N N . GLY A 1 92 ? -15.570 -11.774 -2.492 1.00 58.31 92 GLY A N 1
ATOM 722 C CA . GLY A 1 92 ? -15.812 -11.178 -1.167 1.00 58.31 92 GLY A CA 1
ATOM 723 C C . GLY A 1 92 ? -15.712 -9.645 -1.094 1.00 58.31 92 GLY A C 1
ATOM 724 O O . GLY A 1 92 ? -15.450 -8.994 -2.103 1.00 58.31 92 GLY A O 1
ATOM 725 N N . PRO A 1 93 ? -15.957 -9.048 0.091 1.00 61.66 93 PRO A N 1
ATOM 726 C CA . PRO A 1 93 ? -15.753 -7.618 0.297 1.00 61.66 93 PRO A CA 1
ATOM 727 C C . PRO A 1 93 ? -14.254 -7.306 0.208 1.00 61.66 93 PRO A C 1
ATOM 729 O O . PRO A 1 93 ? -13.490 -7.635 1.112 1.00 61.66 93 PRO A O 1
ATOM 732 N N . ALA A 1 94 ? -13.838 -6.700 -0.903 1.00 67.62 94 ALA A N 1
ATOM 733 C CA . ALA A 1 94 ? -12.509 -6.131 -1.068 1.00 67.62 94 ALA A CA 1
ATOM 734 C C . ALA A 1 94 ? -12.572 -4.625 -0.784 1.00 67.62 94 ALA A C 1
ATOM 736 O O . ALA A 1 94 ? -13.341 -3.898 -1.417 1.00 67.62 94 ALA A O 1
ATOM 737 N N . TYR A 1 95 ? -11.763 -4.159 0.167 1.00 75.00 95 TYR A N 1
ATOM 738 C CA . TYR A 1 95 ? -11.589 -2.735 0.442 1.00 75.00 95 TYR A CA 1
ATOM 739 C C . TYR A 1 95 ? -10.399 -2.228 -0.369 1.00 75.00 95 TYR A C 1
ATOM 741 O O . TYR A 1 95 ? -9.274 -2.683 -0.179 1.00 75.00 95 TYR A O 1
ATOM 749 N N . ILE A 1 96 ? -10.652 -1.301 -1.291 1.00 78.75 96 ILE A N 1
ATOM 750 C CA . ILE A 1 96 ? -9.611 -0.690 -2.123 1.00 78.75 96 ILE A CA 1
ATOM 751 C C . ILE A 1 96 ? -9.303 0.692 -1.554 1.00 78.75 96 ILE A C 1
ATOM 753 O O . ILE A 1 96 ? -10.184 1.550 -1.500 1.00 78.75 96 ILE A O 1
ATOM 757 N N . ILE A 1 97 ? -8.048 0.908 -1.157 1.00 81.06 97 ILE A N 1
ATOM 758 C CA . ILE A 1 97 ? -7.552 2.197 -0.664 1.00 81.06 97 ILE A CA 1
ATOM 759 C C . ILE A 1 97 ? -6.622 2.783 -1.735 1.00 81.06 97 ILE A C 1
ATOM 761 O O . ILE A 1 97 ? -5.467 2.366 -1.831 1.00 81.06 97 ILE A O 1
ATOM 765 N N . PRO A 1 98 ? -7.099 3.714 -2.580 1.00 80.62 98 PRO A N 1
ATOM 766 C CA . PRO A 1 98 ? -6.252 4.333 -3.588 1.00 80.62 98 PRO A CA 1
ATOM 767 C C . PRO A 1 98 ? -5.261 5.301 -2.929 1.00 80.62 98 PRO A C 1
ATOM 769 O O . PRO A 1 98 ? -5.667 6.248 -2.255 1.00 80.62 98 PRO A O 1
ATOM 772 N N . ILE A 1 99 ? -3.966 5.097 -3.170 1.00 81.62 99 ILE A N 1
ATOM 773 C CA . ILE A 1 99 ? -2.890 5.982 -2.706 1.00 81.62 99 ILE A CA 1
ATOM 774 C C . ILE A 1 99 ? -2.207 6.586 -3.930 1.00 81.62 99 ILE A C 1
ATOM 776 O O . ILE A 1 99 ? -1.800 5.870 -4.844 1.00 81.62 99 ILE A O 1
ATOM 780 N N . ARG A 1 100 ? -2.098 7.915 -3.961 1.00 76.06 100 ARG A N 1
ATOM 781 C CA . ARG A 1 100 ? -1.331 8.629 -4.988 1.00 76.06 100 ARG A CA 1
ATOM 782 C C . ARG A 1 100 ? 0.075 8.863 -4.456 1.00 76.06 100 ARG A C 1
ATOM 784 O O . ARG A 1 100 ? 0.207 9.442 -3.388 1.00 76.06 100 ARG A O 1
ATOM 791 N N .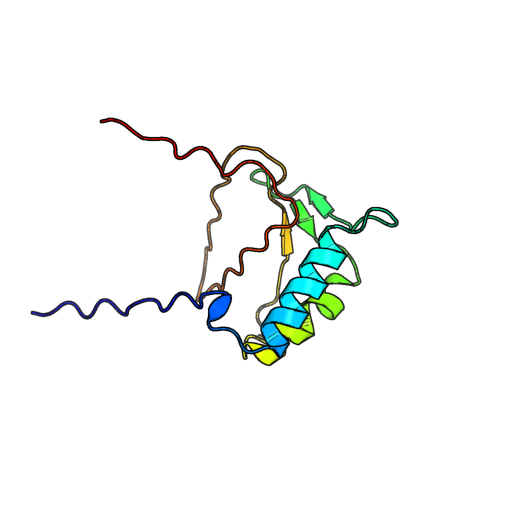 VAL A 1 101 ? 1.084 8.391 -5.183 1.00 71.94 101 VAL A N 1
ATOM 792 C CA . VAL A 1 101 ? 2.499 8.449 -4.770 1.00 71.94 101 VAL A CA 1
ATOM 793 C C . VAL A 1 101 ? 3.220 9.638 -5.421 1.00 71.94 101 VAL A C 1
ATOM 795 O O . VAL A 1 101 ? 3.992 10.308 -4.749 1.00 71.94 101 VAL A O 1
ATOM 798 N N . ASP A 1 102 ? 2.854 9.986 -6.660 1.00 64.75 102 ASP A N 1
ATOM 799 C CA . ASP A 1 102 ? 3.344 11.167 -7.388 1.00 64.75 102 ASP A CA 1
ATOM 800 C C . ASP A 1 102 ? 2.187 12.104 -7.782 1.00 64.75 102 ASP A C 1
ATOM 802 O O . ASP A 1 102 ? 1.041 11.661 -7.933 1.00 64.75 102 ASP A O 1
ATOM 806 N N . GLU A 1 103 ? 2.485 13.377 -8.084 1.00 52.62 103 GLU A N 1
ATOM 807 C CA . GLU A 1 103 ? 1.598 14.279 -8.855 1.00 52.62 103 GLU A CA 1
ATOM 808 C C . GLU A 1 103 ? 1.493 13.870 -10.344 1.00 52.62 103 GLU A C 1
ATOM 810 O O . GLU A 1 103 ? 1.396 14.703 -11.246 1.00 52.62 103 GLU A O 1
ATOM 815 N N . GLY A 1 104 ? 1.511 12.565 -10.626 1.00 46.88 104 GLY A N 1
ATOM 816 C CA . GLY A 1 104 ? 1.321 12.027 -11.965 1.00 46.88 104 GLY A CA 1
ATOM 817 C C . GLY A 1 104 ? 0.044 12.572 -12.604 1.00 46.88 104 GLY A C 1
ATOM 818 O O . GLY A 1 104 ? -0.970 12.814 -11.936 1.00 46.88 104 GLY A O 1
ATOM 819 N N . THR A 1 105 ? 0.108 12.787 -13.919 1.00 40.25 105 THR A N 1
ATOM 820 C CA . THR A 1 105 ? -0.970 13.366 -14.721 1.00 40.25 105 THR A CA 1
ATOM 821 C C . THR A 1 105 ? -2.276 12.642 -14.406 1.00 40.25 105 THR A C 1
ATOM 823 O O . THR A 1 105 ? -2.335 11.413 -14.482 1.00 40.25 105 THR A O 1
ATOM 826 N N . LYS A 1 106 ? -3.330 13.389 -14.032 1.00 44.12 106 LYS A N 1
ATOM 827 C CA . LYS A 1 106 ? -4.680 12.819 -13.893 1.00 44.12 106 LYS A CA 1
ATOM 828 C C . LYS A 1 106 ? -4.931 11.947 -15.128 1.00 44.12 106 LYS A C 1
ATOM 830 O O . LYS A 1 106 ? -4.686 12.458 -16.224 1.00 44.12 106 LYS A O 1
ATOM 835 N N . PRO A 1 107 ? -5.398 10.690 -14.988 1.00 42.12 107 PRO A N 1
ATOM 836 C CA . PRO A 1 107 ? -5.786 9.912 -16.154 1.00 42.12 107 PRO A CA 1
ATOM 837 C C . PRO A 1 107 ? -6.748 10.789 -16.943 1.00 42.12 107 PRO A C 1
ATOM 839 O O . PRO A 1 107 ? -7.754 11.247 -16.392 1.00 42.12 107 PRO A O 1
ATOM 842 N N . ALA A 1 108 ? -6.356 11.141 -18.172 1.00 40.50 108 ALA A N 1
ATOM 843 C CA . ALA A 1 108 ? -7.177 11.973 -19.025 1.00 40.50 108 ALA A CA 1
ATOM 844 C C . ALA A 1 108 ? -8.524 11.270 -19.091 1.00 40.50 108 ALA A C 1
ATOM 846 O O . ALA A 1 108 ? -8.586 10.099 -19.468 1.00 40.50 108 ALA A O 1
ATOM 847 N N . SER A 1 109 ? -9.578 11.938 -18.628 1.00 40.12 109 SER A N 1
ATOM 848 C CA . SER A 1 109 ? -10.934 11.441 -18.762 1.00 40.12 109 SER A CA 1
ATOM 849 C C . SER A 1 109 ? -11.096 11.117 -20.238 1.00 40.12 109 SER A C 1
ATOM 851 O O . SER A 1 109 ? -11.141 12.029 -21.064 1.00 40.12 109 SER A O 1
ATOM 853 N N . ILE A 1 110 ? -11.106 9.830 -20.591 1.00 41.09 110 ILE A N 1
ATOM 854 C CA . ILE A 1 110 ? -11.480 9.420 -21.933 1.00 41.09 110 ILE A CA 1
ATOM 855 C C . ILE A 1 110 ? -12.955 9.780 -22.002 1.00 41.09 110 ILE A C 1
ATOM 857 O O . ILE A 1 110 ? -13.823 9.064 -21.505 1.00 41.09 110 ILE A O 1
ATOM 861 N N . LEU A 1 111 ? -13.220 10.975 -22.525 1.00 36.41 111 LEU A N 1
ATOM 862 C CA . LEU A 1 111 ? -14.537 11.408 -22.921 1.00 36.41 111 LEU A CA 1
ATOM 863 C C . LEU A 1 111 ? -14.926 10.478 -24.067 1.00 36.41 111 LEU A C 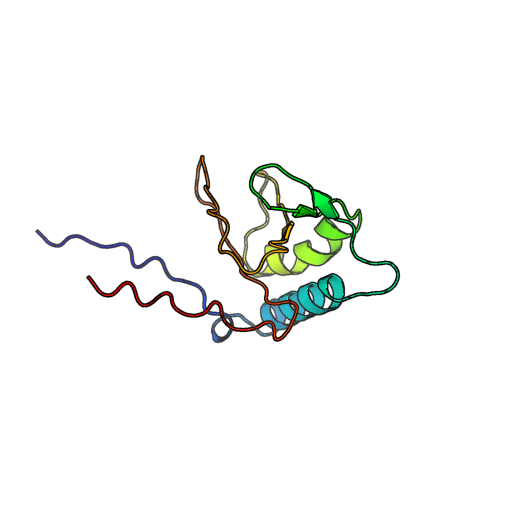1
ATOM 865 O O . LEU A 1 111 ? -14.616 10.745 -25.227 1.00 36.41 111 LEU A O 1
ATOM 869 N N . VAL A 1 112 ? -15.555 9.354 -23.732 1.00 41.78 112 VAL A N 1
ATOM 870 C CA . VAL A 1 112 ? -16.237 8.515 -24.710 1.00 41.78 112 VAL A CA 1
ATOM 871 C C . VAL A 1 112 ? -17.411 9.347 -25.214 1.00 41.78 112 VAL A C 1
ATOM 873 O O . VAL A 1 112 ? -18.486 9.370 -24.615 1.00 41.78 112 VAL A O 1
ATOM 876 N N . ARG A 1 113 ? -17.181 10.116 -26.281 1.00 39.78 113 ARG A N 1
ATOM 877 C CA . ARG A 1 113 ? -18.274 10.645 -27.089 1.00 39.78 113 ARG A CA 1
ATOM 878 C C . ARG A 1 113 ? -18.852 9.456 -27.852 1.00 39.78 113 ARG A C 1
ATOM 880 O O . ARG A 1 113 ? -18.128 8.806 -28.603 1.00 39.78 113 ARG A O 1
ATOM 887 N N . LYS A 1 114 ? -20.111 9.145 -27.541 1.00 40.56 114 LYS A N 1
ATOM 888 C CA . LYS A 1 114 ? -20.975 8.291 -28.360 1.00 40.56 114 LYS A CA 1
ATOM 889 C C . LYS A 1 114 ? -21.177 8.909 -29.736 1.00 40.56 114 LYS A C 1
ATOM 891 O O . LYS A 1 114 ? -21.190 10.160 -29.802 1.00 40.56 114 LYS A O 1
#

Secondary structure (DSSP, 8-state):
------------GGGS-HHHHHHHHHHHHHHT-BTTBPPEEEETTTEEEE--TTHHHHHHHHHHHTT---TT----EE--SSSPP-----SS-PPP-----S------------

Radius of gyration: 16.32 Å; chains: 1; bounding box: 58×27×41 Å

pLDDT: mean 72.14, std 18.19, range [32.31, 93.44]